Protein AF-X1VDW9-F1 (afdb_monomer_lite)

Structure (mmCIF, N/CA/C/O backbone):
data_AF-X1VDW9-F1
#
_entry.id   AF-X1VDW9-F1
#
loop_
_atom_site.group_PDB
_atom_site.id
_atom_site.type_symbol
_atom_site.label_atom_id
_atom_site.label_alt_id
_atom_site.label_comp_id
_atom_site.label_asym_id
_atom_site.label_entity_id
_atom_site.label_seq_id
_atom_site.pdbx_PDB_ins_code
_atom_site.Cartn_x
_atom_site.Cartn_y
_atom_site.Cartn_z
_atom_site.occupancy
_atom_site.B_iso_or_equiv
_atom_site.auth_seq_id
_atom_site.auth_comp_id
_atom_site.auth_asym_id
_atom_site.auth_atom_id
_atom_site.pdbx_PDB_model_num
ATOM 1 N N . MET A 1 1 ? 10.373 14.056 6.950 1.00 66.94 1 MET A N 1
ATOM 2 C CA . MET A 1 1 ? 10.055 13.193 8.110 1.00 66.94 1 MET A CA 1
ATOM 3 C C . MET A 1 1 ? 9.293 14.014 9.147 1.00 66.94 1 MET A C 1
ATOM 5 O O . MET A 1 1 ? 9.699 15.154 9.377 1.00 66.94 1 MET A O 1
ATOM 9 N N . PRO A 1 2 ? 8.190 13.507 9.725 1.00 79.12 2 PRO A N 1
ATOM 10 C CA . PRO A 1 2 ? 7.467 14.202 10.793 1.00 79.12 2 PRO A CA 1
ATOM 11 C C . PRO A 1 2 ? 8.357 14.411 12.029 1.00 79.12 2 PRO A C 1
ATOM 13 O O . PRO A 1 2 ? 9.298 13.654 12.251 1.00 79.12 2 PRO A O 1
ATOM 16 N N . LYS A 1 3 ? 8.079 15.458 12.819 1.00 87.50 3 LYS A N 1
ATOM 17 C CA . LYS A 1 3 ? 8.848 15.796 14.037 1.00 87.50 3 LYS A CA 1
ATOM 18 C C . LYS A 1 3 ? 8.378 15.044 15.288 1.00 87.50 3 LYS A C 1
ATOM 20 O O . LYS A 1 3 ? 9.089 15.030 16.283 1.00 87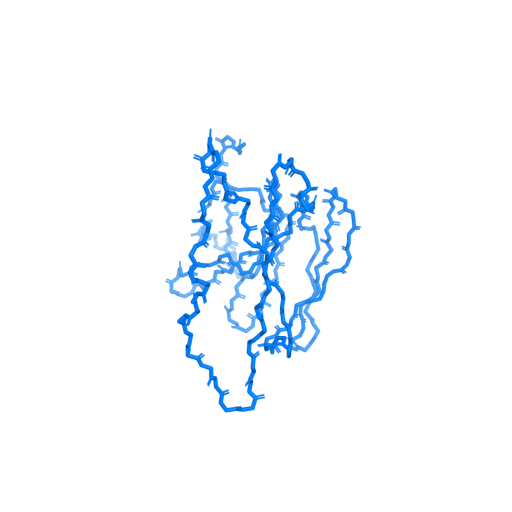.50 3 LYS A O 1
ATOM 25 N N . GLN A 1 4 ? 7.194 14.439 15.230 1.00 92.00 4 GLN A N 1
ATOM 26 C CA . GLN A 1 4 ? 6.588 13.648 16.298 1.00 92.00 4 GLN A CA 1
ATOM 27 C C . GLN A 1 4 ? 5.925 12.409 15.688 1.00 92.00 4 GLN A C 1
ATOM 29 O O . GLN A 1 4 ? 5.571 12.419 14.505 1.00 92.00 4 GLN A O 1
ATOM 34 N N . ALA A 1 5 ? 5.772 11.355 16.487 1.00 92.81 5 ALA A N 1
ATOM 35 C CA . ALA A 1 5 ? 5.027 10.174 16.086 1.00 92.81 5 ALA A CA 1
ATOM 36 C C . ALA A 1 5 ? 3.530 10.485 15.935 1.00 92.81 5 ALA A C 1
ATOM 38 O O . ALA A 1 5 ? 2.952 11.242 16.715 1.00 92.81 5 ALA A O 1
ATOM 39 N N . GLY A 1 6 ? 2.906 9.883 14.926 1.00 92.38 6 GLY A N 1
ATOM 40 C CA . GLY A 1 6 ? 1.463 9.705 14.888 1.00 92.38 6 GLY A CA 1
ATOM 41 C C . GLY A 1 6 ? 1.079 8.551 15.806 1.00 92.38 6 GLY A C 1
ATOM 42 O O . GLY A 1 6 ? 1.826 7.577 15.919 1.00 92.38 6 GLY A O 1
ATOM 43 N N . HIS A 1 7 ? -0.085 8.661 16.440 1.00 93.81 7 HIS A N 1
ATOM 44 C CA . HIS A 1 7 ? -0.609 7.670 17.375 1.00 93.81 7 HIS A CA 1
ATOM 45 C C . HIS A 1 7 ? -1.984 7.182 16.924 1.00 93.81 7 HIS A C 1
ATOM 47 O O . HIS A 1 7 ? -2.749 7.929 16.308 1.00 93.81 7 HIS A O 1
ATOM 53 N N . ILE A 1 8 ? -2.303 5.935 17.254 1.00 91.88 8 ILE A N 1
ATOM 54 C CA . ILE A 1 8 ? -3.631 5.355 17.087 1.00 91.88 8 ILE A CA 1
ATOM 55 C C . ILE A 1 8 ? -4.148 4.997 18.468 1.00 91.88 8 ILE A C 1
ATOM 57 O O . ILE A 1 8 ? -3.531 4.231 19.204 1.00 91.88 8 ILE A O 1
ATOM 61 N N . TYR A 1 9 ? -5.323 5.524 18.786 1.00 93.12 9 TYR A N 1
ATOM 62 C CA . TYR A 1 9 ? -5.976 5.286 20.059 1.00 93.12 9 TYR A CA 1
ATOM 63 C C . TYR A 1 9 ? -7.205 4.404 19.878 1.00 93.12 9 TYR A C 1
ATOM 65 O O . TYR A 1 9 ? -8.016 4.608 18.974 1.00 93.12 9 TYR A O 1
ATOM 73 N N . LYS A 1 10 ? -7.376 3.450 20.789 1.00 91.19 10 LYS A N 1
ATOM 74 C CA . LYS A 1 10 ? -8.622 2.716 20.983 1.00 91.19 10 LYS A CA 1
ATOM 75 C C . LYS A 1 10 ? -9.386 3.372 22.122 1.00 91.19 10 LYS A C 1
ATOM 77 O O . LYS A 1 10 ? -8.871 3.474 23.231 1.00 91.19 10 LYS A O 1
ATOM 82 N N . ILE A 1 11 ? -10.619 3.782 21.848 1.00 95.31 11 ILE A N 1
ATOM 83 C CA . ILE A 1 11 ? -11.532 4.328 22.852 1.00 95.31 11 ILE A CA 1
ATOM 84 C C . ILE A 1 11 ? -12.664 3.321 23.032 1.00 95.31 11 ILE A C 1
ATOM 86 O O . ILE A 1 11 ? -13.314 2.941 22.057 1.00 95.31 11 ILE A O 1
ATOM 90 N N . ASN A 1 12 ? -12.869 2.830 24.253 1.00 95.00 12 ASN A N 1
ATOM 91 C CA . ASN A 1 12 ? -13.968 1.906 24.540 1.00 95.00 12 ASN A CA 1
ATOM 92 C C . ASN A 1 12 ? -15.289 2.663 24.820 1.00 95.00 12 ASN A C 1
ATOM 94 O O . ASN A 1 12 ? -15.265 3.882 25.003 1.00 95.00 12 ASN A O 1
ATOM 98 N N . PRO A 1 13 ? -16.450 1.979 24.885 1.00 97.44 13 PRO A N 1
ATOM 99 C CA . PRO A 1 13 ? -17.742 2.638 25.125 1.00 97.44 13 PRO A CA 1
ATOM 100 C C . PRO A 1 13 ? -17.842 3.405 26.451 1.00 97.44 13 PRO A C 1
ATOM 102 O O . PRO A 1 13 ? -18.693 4.275 26.593 1.00 97.44 13 PRO A O 1
ATOM 105 N N . GLN A 1 14 ? -16.986 3.087 27.423 1.00 97.25 14 GLN A N 1
ATOM 106 C CA . GLN A 1 14 ? -16.906 3.767 28.716 1.00 97.25 14 GLN A CA 1
ATOM 107 C C . GLN A 1 14 ? -15.956 4.979 28.691 1.00 97.25 14 GLN A C 1
ATOM 109 O O . GLN A 1 14 ? -15.812 5.656 29.703 1.00 97.25 14 GLN A O 1
ATOM 114 N N . GLY A 1 15 ? -15.311 5.261 27.555 1.00 96.88 15 GLY A N 1
ATOM 115 C CA . GLY A 1 15 ? -14.400 6.390 27.380 1.00 96.88 15 GLY A CA 1
ATOM 116 C C . GLY A 1 15 ? -12.953 6.124 27.797 1.00 96.88 15 GLY A C 1
ATOM 117 O O . GLY A 1 15 ? -12.145 7.048 27.774 1.00 96.88 15 GLY A O 1
ATOM 118 N N . PHE A 1 16 ? -12.587 4.887 28.149 1.00 97.12 16 PHE A N 1
ATOM 119 C CA . PHE A 1 16 ? -11.182 4.560 28.394 1.00 97.12 16 PHE A CA 1
ATOM 120 C C . PHE A 1 16 ? -10.402 4.608 27.086 1.00 97.12 16 PHE A C 1
ATOM 122 O O . PHE A 1 16 ? -10.785 3.971 26.100 1.00 97.12 16 PHE A O 1
ATOM 129 N N . VAL A 1 17 ? -9.297 5.349 27.116 1.00 96.81 17 VAL A N 1
ATOM 130 C CA . VAL A 1 17 ? -8.385 5.544 25.991 1.00 96.81 17 VAL A CA 1
ATOM 131 C C . VAL A 1 17 ? -7.160 4.660 26.185 1.00 96.81 17 VAL A C 1
ATOM 133 O O . VAL A 1 17 ? -6.537 4.667 27.245 1.00 96.81 17 VAL A O 1
ATOM 136 N N . THR A 1 18 ? -6.798 3.913 25.152 1.00 92.94 18 THR A N 1
ATOM 137 C CA . THR A 1 18 ? -5.571 3.116 25.098 1.00 92.94 18 THR A CA 1
ATOM 138 C C . THR 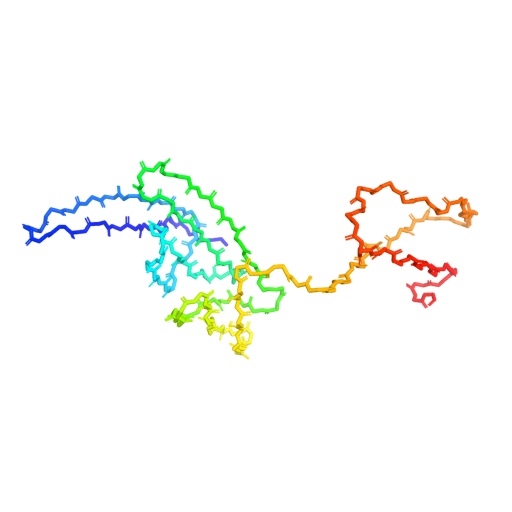A 1 18 ? -4.796 3.516 23.854 1.00 92.94 18 THR A C 1
ATOM 140 O O . THR A 1 18 ? -5.354 3.486 22.758 1.00 92.94 18 THR A O 1
ATOM 143 N N . ASP A 1 19 ? -3.532 3.904 24.013 1.00 92.56 19 ASP A N 1
ATOM 144 C CA . ASP A 1 19 ? -2.606 4.016 22.885 1.00 92.56 19 ASP A CA 1
ATOM 145 C C . ASP A 1 19 ? -2.252 2.601 22.426 1.00 92.56 19 ASP A C 1
ATOM 147 O O . ASP A 1 19 ? -1.738 1.813 23.218 1.00 92.56 19 ASP A O 1
ATOM 151 N N . ILE A 1 20 ? -2.611 2.257 21.190 1.00 90.00 20 ILE A N 1
ATOM 152 C CA . ILE A 1 20 ? -2.403 0.911 20.645 1.00 90.00 20 ILE A CA 1
ATOM 153 C C . ILE A 1 20 ? -1.291 0.869 19.602 1.00 90.00 20 ILE A C 1
ATOM 155 O O . ILE A 1 20 ? -0.899 -0.217 19.188 1.00 90.00 20 ILE A O 1
ATOM 159 N N . PHE A 1 21 ? -0.815 2.026 19.130 1.00 90.69 21 PHE A N 1
ATOM 160 C CA . PHE A 1 21 ? 0.241 2.079 18.130 1.00 90.69 21 PHE A CA 1
ATOM 161 C C . PHE A 1 21 ? 0.804 3.488 17.964 1.00 90.69 21 PHE A C 1
ATOM 163 O O . PHE A 1 21 ? 0.050 4.457 17.872 1.00 90.69 21 PHE A O 1
ATOM 170 N N . SER A 1 22 ? 2.120 3.584 17.768 1.00 91.69 22 SER A N 1
ATOM 171 C CA . SER A 1 22 ? 2.773 4.825 17.358 1.00 91.69 22 SER A CA 1
ATOM 172 C C . SER A 1 22 ? 3.844 4.586 16.294 1.00 91.69 22 SER A C 1
ATOM 174 O O . SER A 1 22 ? 4.531 3.565 16.291 1.00 91.69 22 SER A O 1
ATOM 176 N N . ARG A 1 23 ? 3.989 5.531 15.359 1.00 90.12 23 ARG A N 1
ATOM 177 C CA . ARG A 1 23 ? 5.044 5.512 14.330 1.00 90.12 23 ARG A CA 1
ATOM 178 C C . ARG A 1 23 ? 5.401 6.930 13.914 1.00 90.12 23 ARG A C 1
ATOM 180 O O . ARG A 1 23 ? 4.547 7.811 13.897 1.00 90.12 23 ARG A O 1
ATOM 187 N N . MET A 1 24 ? 6.650 7.145 13.504 1.00 92.44 24 MET A N 1
ATOM 188 C CA . MET A 1 24 ? 7.107 8.393 12.877 1.00 92.44 24 MET A CA 1
ATOM 189 C C . MET A 1 24 ? 6.532 8.550 11.457 1.00 92.44 24 MET A C 1
ATOM 191 O O . MET A 1 24 ? 7.257 8.522 10.467 1.00 92.44 24 MET A O 1
ATOM 195 N N . ALA A 1 25 ? 5.213 8.692 11.358 1.00 91.06 25 ALA A N 1
ATOM 196 C CA . ALA A 1 25 ? 4.453 8.814 10.122 1.00 91.06 25 ALA A CA 1
ATOM 197 C C . ALA A 1 25 ? 3.218 9.701 10.342 1.00 91.06 25 ALA A C 1
ATOM 199 O O . ALA A 1 25 ? 2.754 9.878 11.467 1.00 91.06 25 ALA A O 1
ATOM 200 N N . VAL A 1 26 ? 2.684 10.263 9.255 1.00 93.94 26 VAL A N 1
ATOM 201 C CA . VAL A 1 26 ? 1.420 11.012 9.279 1.00 93.94 26 VAL A CA 1
ATOM 202 C C . VAL A 1 26 ? 0.305 10.075 8.834 1.00 93.94 26 VAL A C 1
ATOM 204 O O . VAL A 1 26 ? 0.350 9.580 7.710 1.00 93.94 26 VAL A O 1
ATOM 207 N N . PHE A 1 27 ? -0.685 9.837 9.692 1.00 94.75 27 PHE A N 1
ATOM 208 C CA . PHE A 1 27 ? -1.854 9.009 9.381 1.00 94.75 27 PHE A CA 1
ATOM 209 C C . PHE A 1 27 ? -2.983 9.883 8.831 1.00 94.75 27 PHE A C 1
ATOM 211 O O . PHE A 1 27 ? -3.327 10.894 9.438 1.00 94.75 27 PHE A O 1
ATOM 218 N N . PHE A 1 28 ? -3.550 9.508 7.686 1.00 96.12 28 PHE A N 1
ATOM 219 C CA . PHE A 1 28 ? -4.616 10.267 7.022 1.00 96.12 28 PHE A CA 1
ATOM 220 C C . PHE A 1 28 ? -5.979 9.584 7.114 1.00 96.12 28 PHE A C 1
ATOM 222 O O . PHE A 1 28 ? -7.005 10.255 7.178 1.00 96.12 28 PHE A O 1
ATOM 229 N N . THR A 1 29 ? -6.010 8.254 7.097 1.00 96.94 29 THR A N 1
ATOM 230 C CA . THR A 1 29 ? -7.259 7.492 7.048 1.00 96.94 29 THR A CA 1
ATOM 231 C C . THR A 1 29 ? -7.056 6.096 7.612 1.00 96.94 29 THR A C 1
ATOM 233 O O . THR A 1 29 ? -5.946 5.571 7.576 1.00 96.94 29 THR A O 1
ATOM 236 N N . ALA A 1 30 ? -8.123 5.499 8.130 1.00 95.75 30 ALA A N 1
ATOM 237 C CA . ALA A 1 30 ? -8.096 4.220 8.814 1.00 95.75 30 ALA A CA 1
ATOM 238 C C . ALA A 1 30 ? -9.371 3.428 8.519 1.00 95.75 30 ALA A C 1
ATOM 240 O O . ALA A 1 30 ? -10.465 3.990 8.541 1.00 95.75 30 ALA A O 1
ATOM 241 N N . VAL A 1 31 ? -9.249 2.118 8.314 1.00 95.56 31 VAL A N 1
ATOM 242 C CA . VAL A 1 31 ? -10.392 1.201 8.242 1.00 95.56 31 VAL A CA 1
ATOM 243 C C . VAL A 1 31 ? -10.038 -0.130 8.890 1.00 95.56 31 VAL A C 1
ATOM 245 O O . VAL A 1 31 ? -8.922 -0.627 8.751 1.00 95.56 31 VAL A O 1
ATOM 248 N N . ARG A 1 32 ? -10.989 -0.728 9.609 1.00 92.56 32 ARG A N 1
ATOM 249 C CA . ARG A 1 32 ? -10.831 -2.079 10.149 1.00 92.56 32 ARG A CA 1
ATOM 250 C C . ARG A 1 32 ? -11.404 -3.098 9.172 1.00 92.56 32 ARG A C 1
ATOM 252 O O . ARG A 1 32 ? -12.542 -2.951 8.736 1.00 92.56 32 ARG A O 1
ATOM 259 N N . HIS A 1 33 ? -10.640 -4.139 8.862 1.00 90.81 33 HIS A N 1
ATOM 260 C CA . HIS A 1 33 ? -11.065 -5.228 7.989 1.00 90.81 33 HIS A CA 1
ATOM 261 C C . HIS A 1 33 ? -10.389 -6.539 8.394 1.00 90.81 33 HIS A C 1
ATOM 263 O O . HIS A 1 33 ? -9.187 -6.565 8.638 1.00 90.81 33 HIS A O 1
ATOM 269 N N . SER A 1 34 ? -11.171 -7.619 8.485 1.00 87.38 34 SER A N 1
ATOM 270 C CA . SER A 1 34 ? -10.674 -8.976 8.772 1.00 87.38 34 SER A CA 1
ATOM 271 C C . SER A 1 34 ? -9.728 -9.048 9.980 1.00 87.38 34 SER A C 1
ATOM 273 O O . SER A 1 34 ? -8.647 -9.621 9.915 1.00 87.38 34 SER A O 1
ATOM 275 N N . GLY A 1 35 ? -10.115 -8.399 11.083 1.00 88.19 35 GLY A N 1
ATOM 276 C CA . GLY A 1 35 ? -9.330 -8.347 12.324 1.00 88.19 35 GLY A CA 1
ATOM 277 C C . GLY A 1 35 ? -8.217 -7.295 12.333 1.00 88.19 35 GLY A C 1
ATOM 278 O O . GLY A 1 35 ? -7.920 -6.769 13.404 1.00 88.19 35 GLY A O 1
ATOM 279 N N . GLN A 1 36 ? -7.711 -6.896 11.165 1.00 91.94 36 GLN A N 1
ATOM 280 C CA . GLN A 1 36 ? -6.614 -5.944 11.009 1.00 91.94 36 GLN A CA 1
ATOM 281 C C . GLN A 1 36 ? -7.102 -4.501 10.865 1.00 91.94 36 GLN A C 1
ATOM 283 O O . GLN A 1 36 ? -8.201 -4.223 10.377 1.00 91.94 36 GLN A O 1
ATOM 288 N N . LEU A 1 37 ? -6.258 -3.566 11.279 1.00 94.62 37 LEU A N 1
ATOM 289 C CA . LEU A 1 37 ? -6.428 -2.142 11.047 1.00 94.62 37 LEU A CA 1
ATOM 290 C C . LEU A 1 37 ? -5.546 -1.723 9.871 1.00 94.62 37 LEU A C 1
ATOM 292 O O . LEU A 1 37 ? -4.327 -1.849 9.937 1.00 94.62 37 LEU A O 1
ATOM 296 N N . LEU A 1 38 ? -6.165 -1.235 8.801 1.00 95.69 38 LEU A N 1
ATOM 297 C CA . LEU A 1 38 ? -5.485 -0.705 7.629 1.00 95.69 38 LEU A CA 1
ATOM 298 C C . LEU A 1 38 ? -5.450 0.810 7.719 1.00 95.69 38 LEU A C 1
ATOM 300 O O . LEU A 1 38 ? -6.482 1.434 7.972 1.00 95.69 38 LEU A O 1
ATOM 304 N N . ILE A 1 39 ? -4.290 1.400 7.472 1.00 96.75 39 ILE A N 1
ATOM 305 C CA . ILE A 1 39 ? -4.096 2.837 7.603 1.00 96.75 39 ILE A CA 1
ATOM 306 C C . ILE A 1 39 ? -3.350 3.377 6.386 1.00 96.75 39 ILE A C 1
ATOM 308 O O . ILE A 1 39 ? -2.309 2.854 5.988 1.00 96.75 39 ILE A O 1
ATOM 312 N N . GLY A 1 40 ? -3.885 4.454 5.819 1.00 97.25 40 GLY A N 1
ATOM 313 C CA . GLY A 1 40 ? -3.232 5.235 4.778 1.00 97.25 40 GLY A CA 1
ATOM 314 C C . GLY A 1 40 ? -2.383 6.348 5.383 1.00 97.25 40 GLY A C 1
ATOM 315 O O . GLY A 1 40 ? -2.836 7.076 6.275 1.00 97.25 40 GLY A O 1
ATOM 316 N N . THR A 1 41 ? -1.151 6.487 4.899 1.00 96.56 41 THR A N 1
ATOM 317 C CA . THR A 1 41 ? -0.210 7.522 5.351 1.00 96.56 41 THR A CA 1
ATOM 318 C C . THR A 1 41 ? -0.038 8.655 4.348 1.00 96.56 41 THR A C 1
ATOM 320 O O . THR A 1 41 ? -0.386 8.549 3.170 1.00 96.56 41 THR A O 1
ATOM 323 N N . GLY A 1 42 ? 0.553 9.748 4.829 1.00 94.19 42 GLY A N 1
ATOM 324 C CA . GLY A 1 42 ? 1.168 10.777 4.001 1.00 94.19 42 GLY A CA 1
ATOM 325 C C . GLY A 1 42 ? 2.694 10.739 4.043 1.00 94.19 42 GLY A C 1
ATOM 326 O O . GLY A 1 42 ? 3.292 10.152 4.942 1.00 94.19 42 GLY A O 1
ATOM 327 N N . ASN A 1 43 ? 3.300 11.458 3.097 1.00 84.44 43 ASN A N 1
ATOM 328 C CA . ASN A 1 43 ? 4.741 11.590 2.853 1.00 84.44 43 ASN A CA 1
ATOM 329 C C . ASN A 1 43 ? 5.440 10.366 2.250 1.00 84.44 43 ASN A C 1
ATOM 331 O O . ASN A 1 43 ? 6.650 10.454 2.133 1.00 84.44 43 ASN A O 1
ATOM 335 N N . ASN A 1 44 ? 4.706 9.309 1.872 1.00 88.88 44 ASN A N 1
ATOM 336 C CA . ASN A 1 44 ? 5.153 8.160 1.054 1.00 88.88 44 ASN A CA 1
ATOM 337 C C . ASN A 1 44 ? 3.968 7.336 0.479 1.00 88.88 44 ASN A C 1
ATOM 339 O O . ASN A 1 44 ? 4.183 6.271 -0.080 1.00 88.88 44 ASN A O 1
ATOM 343 N N . ALA A 1 45 ? 2.707 7.765 0.662 1.00 96.31 45 ALA A N 1
ATOM 344 C CA . ALA A 1 45 ? 1.517 6.982 0.283 1.00 96.31 45 ALA A CA 1
ATOM 345 C C . ALA A 1 45 ? 1.591 5.482 0.660 1.00 96.31 45 ALA A C 1
ATOM 347 O O . ALA A 1 45 ? 1.230 4.615 -0.136 1.00 96.31 45 ALA A O 1
ATOM 348 N N . GLU A 1 46 ? 2.049 5.169 1.876 1.00 96.56 46 GLU A N 1
ATOM 349 C CA . GLU A 1 46 ? 2.096 3.791 2.378 1.00 96.56 46 GLU A CA 1
ATOM 350 C C . GLU A 1 46 ? 0.725 3.386 2.930 1.00 96.56 46 GLU A C 1
ATOM 352 O O . GLU A 1 46 ? 0.139 4.113 3.744 1.00 96.56 46 GLU A O 1
ATOM 357 N N . LEU A 1 47 ? 0.254 2.202 2.536 1.00 96.62 47 LEU A N 1
ATOM 358 C CA . LEU A 1 47 ? -0.794 1.459 3.224 1.00 96.62 47 LEU A CA 1
ATOM 359 C C . LEU A 1 47 ? -0.126 0.495 4.202 1.00 96.62 47 LEU A C 1
ATOM 361 O O . LEU A 1 47 ? 0.611 -0.409 3.794 1.00 96.62 47 LEU A O 1
ATOM 365 N N . PHE A 1 48 ? -0.421 0.649 5.486 1.00 93.44 48 PHE A N 1
ATOM 366 C CA . PHE A 1 48 ? 0.070 -0.258 6.513 1.00 93.44 48 PHE A CA 1
ATOM 367 C C . PHE A 1 48 ? -1.057 -1.007 7.203 1.00 93.44 48 PHE A C 1
ATOM 369 O O . PHE A 1 48 ? -2.195 -0.547 7.267 1.00 93.44 48 PHE A O 1
ATOM 376 N N . 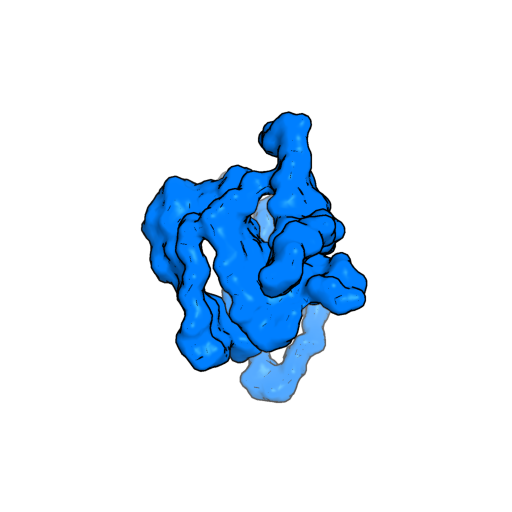THR A 1 49 ? -0.701 -2.168 7.731 1.00 94.56 49 THR A N 1
ATOM 377 C CA . THR A 1 49 ? -1.565 -3.032 8.528 1.00 94.56 49 THR A CA 1
ATOM 378 C C . THR A 1 49 ? -1.068 -3.075 9.965 1.00 94.56 49 THR A C 1
ATOM 380 O O . THR A 1 49 ? 0.140 -3.029 10.207 1.00 94.56 49 THR A O 1
ATOM 383 N N . ILE A 1 50 ? -2.002 -3.152 10.909 1.00 93.81 50 ILE A N 1
ATOM 384 C CA . ILE A 1 50 ? -1.748 -3.472 12.312 1.00 93.81 50 ILE A CA 1
ATOM 385 C C . ILE A 1 50 ? -2.689 -4.601 12.712 1.00 93.81 50 ILE A C 1
ATOM 387 O O . ILE A 1 50 ? -3.906 -4.482 12.555 1.00 93.81 50 ILE A O 1
ATOM 391 N N . ASP A 1 51 ? -2.132 -5.659 13.283 1.00 92.25 51 ASP A N 1
ATOM 392 C CA . ASP A 1 51 ? -2.879 -6.590 14.114 1.00 92.25 51 ASP A CA 1
ATOM 393 C C . ASP A 1 51 ? -2.988 -5.992 15.529 1.00 92.25 51 ASP A C 1
ATOM 395 O O . ASP A 1 51 ? -1.976 -5.897 16.225 1.00 92.25 51 ASP A O 1
ATOM 399 N N . PRO A 1 52 ? -4.175 -5.538 15.970 1.00 82.88 52 PRO A N 1
ATOM 400 C CA . PRO A 1 52 ? -4.328 -4.914 17.280 1.00 82.88 52 PRO A CA 1
ATOM 401 C C . PRO A 1 52 ? -4.235 -5.909 18.448 1.00 82.88 52 PRO A C 1
ATOM 403 O O . PRO A 1 52 ? -4.229 -5.468 19.593 1.00 82.88 52 PRO A O 1
ATOM 406 N N . GLU A 1 53 ? -4.229 -7.221 18.191 1.00 85.50 53 GLU A N 1
ATOM 407 C CA . GLU A 1 53 ? -4.092 -8.260 19.217 1.00 85.50 53 GLU A CA 1
ATOM 408 C C . GLU A 1 53 ? -2.635 -8.679 19.402 1.00 85.50 53 GLU A C 1
ATOM 410 O O . GLU A 1 53 ? -2.204 -8.916 20.528 1.00 85.50 53 GLU A O 1
ATOM 415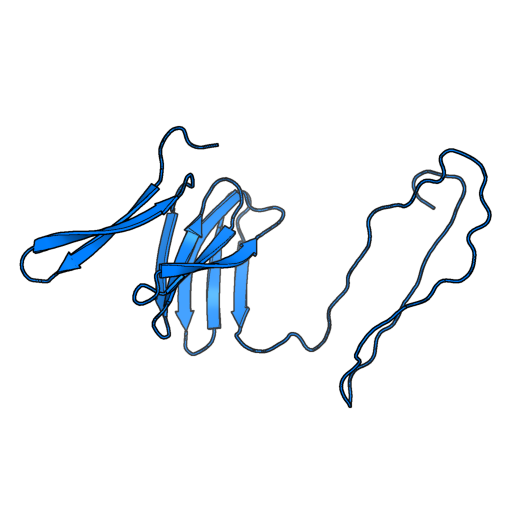 N N . THR A 1 54 ? -1.869 -8.758 18.310 1.00 88.06 54 THR A N 1
ATOM 416 C CA . THR A 1 54 ? -0.464 -9.198 18.355 1.00 88.06 54 THR A CA 1
ATOM 417 C C . THR A 1 54 ? 0.548 -8.075 18.140 1.00 88.06 54 THR A C 1
ATOM 419 O O . THR A 1 54 ? 1.741 -8.359 18.060 1.00 88.06 54 THR A O 1
ATOM 422 N N . GLU A 1 55 ? 0.088 -6.843 17.922 1.00 84.00 55 GLU A N 1
ATOM 423 C CA . GLU A 1 55 ? 0.895 -5.657 17.583 1.00 84.00 55 GLU A CA 1
ATOM 424 C C . GLU A 1 55 ? 1.777 -5.826 16.329 1.00 84.00 55 GLU A C 1
ATOM 426 O O . GLU A 1 55 ? 2.720 -5.069 16.087 1.00 84.00 55 GLU A O 1
ATOM 431 N N . LYS A 1 56 ? 1.476 -6.819 15.482 1.00 88.81 56 LYS A N 1
ATOM 432 C CA . LYS A 1 56 ? 2.238 -7.061 14.252 1.00 88.81 56 LYS A CA 1
ATOM 433 C C . LYS A 1 56 ? 1.876 -6.011 13.221 1.00 88.81 56 LYS A C 1
ATOM 435 O O . LYS A 1 56 ? 0.702 -5.697 13.042 1.00 88.81 56 LYS A O 1
ATOM 440 N N . THR A 1 57 ? 2.881 -5.515 12.507 1.00 92.31 57 THR A N 1
ATOM 441 C CA . THR A 1 57 ? 2.683 -4.511 11.462 1.00 92.31 57 THR A CA 1
ATOM 442 C C . THR A 1 57 ? 3.398 -4.873 10.173 1.00 92.31 57 THR A C 1
ATOM 444 O O . THR A 1 57 ? 4.439 -5.529 10.190 1.00 92.31 57 THR A O 1
ATOM 447 N N . ALA A 1 58 ? 2.829 -4.441 9.050 1.00 92.12 58 ALA A N 1
ATOM 448 C CA . ALA A 1 58 ? 3.439 -4.579 7.734 1.00 92.12 58 ALA A CA 1
ATOM 449 C C . ALA A 1 58 ? 3.005 -3.440 6.808 1.00 92.12 58 ALA A C 1
ATOM 451 O O . ALA A 1 58 ? 1.845 -3.019 6.835 1.00 92.12 58 ALA A O 1
ATOM 452 N N . VAL A 1 59 ? 3.921 -2.973 5.958 1.00 93.56 59 VAL A N 1
ATOM 453 C CA . VAL A 1 59 ? 3.583 -2.144 4.793 1.00 93.56 59 VAL A CA 1
ATOM 454 C C . VAL A 1 59 ? 3.163 -3.093 3.678 1.00 93.56 59 VAL A C 1
ATOM 456 O O . VAL A 1 59 ? 3.934 -3.963 3.284 1.00 93.56 59 VAL A O 1
ATOM 459 N N . VAL A 1 60 ? 1.926 -2.958 3.209 1.00 92.62 60 VAL A N 1
ATOM 460 C CA . VAL A 1 60 ? 1.345 -3.863 2.201 1.00 92.62 60 VAL A CA 1
ATOM 461 C C . VAL A 1 60 ? 1.257 -3.223 0.821 1.00 92.62 60 VAL A C 1
ATOM 463 O O . VAL A 1 60 ? 1.075 -3.922 -0.172 1.00 92.62 60 VAL A O 1
ATOM 466 N N . TYR A 1 61 ? 1.384 -1.898 0.747 1.00 94.31 61 TYR A N 1
ATOM 467 C CA . TYR A 1 61 ? 1.407 -1.157 -0.504 1.00 94.31 61 TYR A CA 1
ATOM 468 C C . TYR A 1 61 ? 2.072 0.211 -0.316 1.00 94.31 61 TYR A C 1
ATOM 470 O O . TYR A 1 61 ? 1.937 0.823 0.741 1.00 94.31 61 TYR A O 1
ATOM 478 N N . GLU A 1 62 ? 2.737 0.693 -1.362 1.00 96.00 62 GLU A N 1
ATOM 479 C CA . GLU A 1 62 ? 3.315 2.033 -1.469 1.00 96.00 62 GLU A CA 1
ATOM 480 C C . GLU A 1 62 ? 3.129 2.515 -2.916 1.00 96.00 62 GLU A C 1
ATOM 482 O O . GLU A 1 62 ? 3.487 1.800 -3.861 1.00 96.00 62 GLU A O 1
ATOM 487 N N . ASP A 1 63 ? 2.541 3.697 -3.120 1.00 95.38 63 ASP A N 1
ATOM 488 C CA . ASP A 1 63 ? 2.457 4.289 -4.461 1.00 95.38 63 ASP A CA 1
ATOM 489 C C . ASP A 1 63 ? 3.718 5.115 -4.743 1.00 95.38 63 ASP A C 1
ATOM 491 O O . ASP A 1 63 ? 4.008 6.080 -4.048 1.00 95.38 63 ASP A O 1
ATOM 495 N N . LYS A 1 64 ? 4.439 4.780 -5.817 1.00 94.06 64 LYS A N 1
ATOM 496 C CA . LYS A 1 64 ? 5.696 5.456 -6.186 1.00 94.06 64 LYS A CA 1
ATOM 497 C C . LYS A 1 64 ? 5.536 6.907 -6.660 1.00 94.06 64 LYS A C 1
ATOM 499 O O . LYS A 1 64 ? 6.535 7.581 -6.887 1.00 94.06 64 LYS A O 1
ATOM 504 N N . GLN A 1 65 ? 4.315 7.368 -6.920 1.00 94.44 65 GLN A N 1
ATOM 505 C CA . GLN A 1 65 ? 4.051 8.705 -7.458 1.00 94.44 65 GLN A CA 1
ATOM 506 C C . GLN A 1 65 ? 3.203 9.552 -6.513 1.00 94.44 65 GLN A C 1
ATOM 508 O O . GLN A 1 65 ? 3.383 10.765 -6.463 1.00 94.44 65 GLN A O 1
ATOM 513 N N . ALA A 1 66 ? 2.242 8.942 -5.819 1.00 97.12 66 ALA A N 1
ATOM 514 C CA . ALA A 1 66 ? 1.392 9.637 -4.874 1.00 97.12 66 ALA A CA 1
ATOM 515 C C . ALA A 1 66 ? 2.115 9.885 -3.557 1.00 97.12 66 ALA A C 1
ATOM 517 O O . ALA A 1 66 ? 2.889 9.070 -3.077 1.00 97.12 66 ALA A O 1
ATOM 518 N N . SER A 1 67 ? 1.820 11.023 -2.938 1.00 96.62 67 SER A N 1
ATOM 519 C CA . SER A 1 67 ? 2.402 11.370 -1.641 1.00 96.62 67 SER A CA 1
ATOM 520 C C . SER A 1 67 ? 1.539 10.895 -0.472 1.00 96.62 67 SER A C 1
ATOM 522 O O . SER A 1 67 ? 2.017 10.815 0.661 1.00 96.62 67 SER A O 1
ATOM 524 N N . GLN A 1 68 ? 0.245 10.658 -0.708 1.00 97.81 68 GLN A N 1
ATOM 525 C CA . GLN A 1 68 ? -0.745 10.424 0.342 1.00 97.81 68 GLN A CA 1
ATOM 526 C C . GLN A 1 68 ? -1.785 9.384 -0.074 1.00 97.81 68 GLN A C 1
ATOM 528 O O . GLN A 1 68 ? -2.254 9.404 -1.211 1.00 97.81 68 GLN A O 1
ATOM 533 N N . ILE A 1 69 ? -2.216 8.560 0.881 1.00 98.25 69 ILE A N 1
ATOM 534 C CA . ILE A 1 69 ? -3.473 7.805 0.825 1.00 98.25 69 ILE A CA 1
ATOM 535 C C . ILE A 1 69 ? -4.459 8.492 1.769 1.00 98.25 69 ILE A C 1
ATOM 537 O O . ILE A 1 69 ? -4.246 8.514 2.979 1.00 98.25 69 ILE A O 1
ATOM 541 N N . THR A 1 70 ? -5.527 9.069 1.225 1.00 97.88 70 THR A N 1
ATOM 542 C CA . THR A 1 70 ? -6.453 9.945 1.964 1.00 97.88 70 THR A CA 1
ATOM 543 C C . THR A 1 70 ? -7.827 9.327 2.198 1.00 97.88 70 THR A C 1
ATOM 545 O O . THR A 1 70 ? -8.566 9.804 3.057 1.00 97.88 70 THR A O 1
ATOM 548 N N . ALA A 1 71 ? -8.172 8.256 1.482 1.00 97.94 71 ALA A N 1
ATOM 549 C CA . ALA A 1 71 ? -9.433 7.546 1.660 1.00 97.94 71 ALA A CA 1
ATOM 550 C C . ALA A 1 71 ? -9.246 6.035 1.516 1.00 97.94 71 ALA A C 1
ATOM 552 O O . ALA A 1 71 ? -8.518 5.587 0.631 1.00 97.94 71 ALA A O 1
ATOM 553 N N . LEU A 1 72 ? -9.949 5.267 2.351 1.00 97.88 72 LEU A N 1
ATOM 554 C CA . LEU A 1 72 ? -10.046 3.811 2.272 1.00 97.88 72 LEU A CA 1
ATOM 555 C C . LEU A 1 72 ? -11.518 3.397 2.294 1.00 97.88 72 LEU A C 1
ATOM 557 O O . LEU A 1 72 ? -12.294 3.903 3.103 1.00 97.88 72 LEU A O 1
ATOM 561 N N . ALA A 1 73 ? -11.893 2.456 1.433 1.00 96.88 73 ALA A N 1
ATOM 562 C CA . ALA A 1 73 ? -13.217 1.845 1.435 1.00 96.88 73 ALA A CA 1
ATOM 563 C C . ALA A 1 73 ? -13.107 0.347 1.159 1.00 96.88 73 ALA A C 1
ATOM 565 O O . ALA A 1 73 ? -12.475 -0.074 0.193 1.00 96.88 73 ALA A O 1
ATOM 566 N N . VAL A 1 74 ? -13.740 -0.459 2.003 1.00 95.25 74 VAL A N 1
ATOM 567 C CA . VAL A 1 74 ? -13.756 -1.917 1.868 1.00 95.25 74 VAL A CA 1
ATOM 568 C C . VAL A 1 74 ? -15.099 -2.343 1.295 1.00 95.25 74 VAL A C 1
ATOM 570 O O . VAL A 1 74 ? -16.145 -1.978 1.829 1.00 95.25 74 VAL A O 1
ATOM 573 N N . VAL A 1 75 ? -15.071 -3.126 0.218 1.00 93.31 75 VAL A N 1
ATOM 574 C CA . VAL A 1 75 ? -16.263 -3.690 -0.428 1.00 93.31 75 VAL A CA 1
ATOM 575 C C . VAL A 1 75 ? -16.014 -5.176 -0.687 1.00 93.31 75 VAL A C 1
ATOM 577 O O . VAL A 1 75 ? -15.280 -5.544 -1.605 1.00 93.31 75 VAL A O 1
ATOM 580 N N . GLY A 1 76 ? -16.613 -6.038 0.140 1.00 90.00 76 GLY A N 1
ATOM 581 C CA . GLY A 1 76 ? -16.301 -7.471 0.145 1.00 90.00 76 GLY A CA 1
ATOM 582 C C . GLY A 1 76 ? -14.820 -7.711 0.462 1.00 90.00 76 GLY A C 1
ATOM 583 O O . GLY A 1 76 ? -14.317 -7.198 1.456 1.00 90.00 76 GLY A O 1
ATOM 584 N N . GLU A 1 77 ? -14.128 -8.435 -0.421 1.00 87.25 77 GLU A N 1
ATOM 585 C CA . GLU A 1 77 ? -12.687 -8.755 -0.336 1.00 87.25 77 GLU A CA 1
ATOM 586 C C . GLU A 1 77 ? -11.777 -7.702 -1.003 1.00 87.25 77 GLU A C 1
ATOM 588 O O . GLU A 1 77 ? -10.574 -7.913 -1.174 1.00 87.25 77 GLU A O 1
ATOM 593 N N . ARG A 1 78 ? -12.348 -6.584 -1.472 1.00 91.19 78 ARG A N 1
ATOM 594 C CA . ARG A 1 78 ? -11.606 -5.530 -2.172 1.00 91.19 78 ARG A CA 1
ATOM 595 C C . ARG A 1 78 ? -11.460 -4.292 -1.306 1.00 91.19 78 ARG A C 1
ATOM 597 O O . ARG A 1 78 ? -12.428 -3.809 -0.720 1.00 91.19 78 ARG A O 1
ATOM 604 N N . LEU A 1 79 ? -10.256 -3.736 -1.316 1.00 94.81 79 LEU A N 1
ATOM 605 C CA . LEU A 1 79 ? -9.942 -2.438 -0.744 1.00 94.81 79 LEU A CA 1
ATOM 606 C C . LEU A 1 79 ? -9.783 -1.416 -1.868 1.00 94.81 79 LEU A C 1
ATOM 608 O O . LEU A 1 79 ? -8.968 -1.591 -2.770 1.00 94.81 79 LEU A O 1
ATOM 612 N N . TYR A 1 80 ? -10.529 -0.327 -1.787 1.00 96.69 80 TYR A N 1
ATOM 613 C CA . TYR A 1 80 ? -10.354 0.848 -2.626 1.00 96.69 80 TYR A CA 1
ATOM 614 C C . TYR A 1 80 ? -9.596 1.916 -1.849 1.00 96.69 80 TYR A C 1
ATOM 616 O O . TYR A 1 80 ? -9.913 2.188 -0.690 1.00 96.69 80 TYR A O 1
ATOM 624 N N . MET A 1 81 ? -8.614 2.529 -2.501 1.00 97.75 81 MET A N 1
ATOM 625 C CA . MET A 1 81 ? -7.794 3.597 -1.945 1.00 97.75 81 MET A CA 1
ATOM 626 C C . MET A 1 81 ? -7.874 4.830 -2.835 1.00 97.75 81 MET A C 1
ATOM 628 O O . MET A 1 81 ? -7.644 4.748 -4.043 1.00 97.75 81 MET A O 1
ATOM 632 N N . GLY A 1 82 ? -8.181 5.972 -2.230 1.00 98.25 82 GLY A N 1
ATOM 633 C CA . GLY A 1 82 ? -8.017 7.279 -2.853 1.00 98.25 82 GLY A CA 1
ATOM 634 C C . GLY A 1 82 ? -6.662 7.863 -2.474 1.00 98.25 82 GLY A C 1
ATOM 635 O O . GLY A 1 82 ? -6.331 7.914 -1.286 1.00 98.25 82 GLY A O 1
ATOM 636 N N . THR A 1 83 ? -5.885 8.303 -3.462 1.00 98.44 83 THR A N 1
ATOM 637 C CA . THR A 1 83 ? -4.609 8.994 -3.225 1.00 98.44 83 THR A CA 1
ATOM 638 C C . THR A 1 83 ? -4.719 10.498 -3.441 1.00 98.44 83 THR A C 1
ATOM 640 O O . THR A 1 83 ? -5.665 10.986 -4.061 1.00 98.44 83 THR A O 1
ATOM 643 N N . ALA A 1 84 ? -3.721 11.239 -2.963 1.00 97.69 84 ALA A N 1
ATOM 644 C CA . ALA A 1 84 ? -3.529 12.646 -3.285 1.00 97.69 84 ALA A CA 1
ATOM 645 C C . ALA A 1 84 ? -2.059 12.948 -3.611 1.00 97.69 84 ALA A C 1
ATOM 647 O O . ALA A 1 84 ? -1.138 12.290 -3.118 1.00 97.69 84 ALA A O 1
ATOM 648 N N . ASN A 1 85 ? -1.863 13.976 -4.443 1.00 95.38 85 ASN A N 1
ATOM 649 C CA . ASN A 1 85 ? -0.568 14.434 -4.952 1.00 95.38 85 ASN A CA 1
ATOM 650 C C . ASN A 1 85 ? 0.266 13.319 -5.623 1.00 95.38 85 ASN A C 1
ATOM 652 O O . ASN A 1 85 ? 1.324 12.982 -5.088 1.00 95.38 85 ASN A O 1
ATOM 656 N N . PRO A 1 86 ? -0.186 12.767 -6.778 1.00 96.31 86 PRO A N 1
ATOM 657 C CA . PRO A 1 86 ? -1.436 13.074 -7.491 1.00 96.31 86 PRO A CA 1
ATOM 658 C C . PRO A 1 86 ? -2.636 12.212 -7.051 1.00 96.31 86 PRO A C 1
ATOM 660 O O . PRO A 1 86 ? -2.501 11.245 -6.298 1.00 96.31 86 PRO A O 1
ATOM 663 N N . ALA A 1 87 ? -3.829 12.579 -7.532 1.00 97.06 87 ALA A N 1
ATOM 664 C CA . ALA A 1 87 ? -5.060 11.838 -7.275 1.00 97.06 87 ALA A CA 1
ATOM 665 C C . ALA A 1 87 ? -5.176 10.591 -8.164 1.00 97.06 87 ALA A C 1
ATOM 667 O O . ALA A 1 87 ? -5.077 10.676 -9.388 1.00 97.06 87 ALA A O 1
ATOM 668 N N . LYS A 1 88 ? -5.417 9.440 -7.535 1.00 97.25 88 LYS A N 1
ATOM 669 C CA . LYS A 1 88 ? -5.684 8.146 -8.171 1.00 97.25 88 LYS A CA 1
ATOM 670 C C . LYS A 1 88 ? -6.755 7.407 -7.373 1.00 97.25 88 LYS A C 1
ATOM 672 O O . LYS A 1 88 ? -6.875 7.598 -6.162 1.00 97.25 88 LYS A O 1
ATOM 677 N N . LEU A 1 89 ? -7.489 6.528 -8.050 1.00 97.12 89 LEU A N 1
ATOM 678 C CA . LEU A 1 89 ? -8.296 5.491 -7.413 1.00 97.12 89 LEU A CA 1
ATOM 679 C C . LEU A 1 89 ? -7.619 4.147 -7.672 1.00 97.12 89 LEU A C 1
ATOM 681 O O . LEU A 1 89 ? -7.447 3.749 -8.823 1.00 97.12 89 LEU A O 1
ATOM 685 N N . ILE A 1 90 ? -7.225 3.466 -6.603 1.00 95.31 90 ILE A N 1
ATOM 686 C CA . ILE A 1 90 ? -6.495 2.198 -6.656 1.00 95.31 90 ILE A CA 1
ATOM 687 C C . ILE A 1 90 ? -7.370 1.123 -6.021 1.00 95.31 90 ILE A C 1
ATOM 689 O O . ILE A 1 90 ? -7.972 1.355 -4.975 1.00 95.31 90 ILE A O 1
ATOM 693 N N . SER A 1 91 ? -7.438 -0.058 -6.634 1.00 93.56 91 SER A N 1
ATOM 694 C CA . SER A 1 91 ? -8.088 -1.230 -6.043 1.00 93.56 91 SER A CA 1
ATOM 695 C C . SER A 1 91 ? -7.053 -2.294 -5.699 1.00 93.56 91 SER A C 1
ATOM 697 O O . SER A 1 91 ? -6.313 -2.730 -6.580 1.00 93.56 91 SER A O 1
ATOM 699 N N . LEU A 1 92 ? -7.052 -2.749 -4.451 1.00 89.94 92 LEU A N 1
ATOM 700 C CA . LEU A 1 92 ? -6.290 -3.895 -3.974 1.00 89.94 92 LEU A CA 1
ATOM 701 C C . LEU A 1 92 ? -7.237 -5.066 -3.696 1.00 89.94 92 LEU A C 1
ATOM 703 O O . LEU A 1 92 ? -8.330 -4.889 -3.155 1.00 89.94 92 LEU A O 1
ATOM 707 N N . SER A 1 93 ? -6.804 -6.266 -4.067 1.00 84.50 93 SER A N 1
ATOM 708 C CA . SER A 1 93 ? -7.497 -7.528 -3.796 1.00 84.50 93 SER A CA 1
ATOM 709 C C . SER A 1 93 ? -6.571 -8.493 -3.071 1.00 84.50 93 SER A C 1
ATOM 711 O O . SER A 1 93 ? -5.362 -8.454 -3.283 1.00 84.50 93 SER A O 1
ATOM 713 N N . THR A 1 94 ? -7.143 -9.417 -2.306 1.00 74.56 94 THR A N 1
ATOM 714 C CA . THR A 1 94 ? -6.417 -10.513 -1.643 1.00 74.56 94 THR A CA 1
ATOM 715 C C . THR A 1 94 ? -5.915 -11.594 -2.611 1.00 74.56 94 THR A C 1
ATOM 717 O O . THR A 1 94 ? -5.056 -12.394 -2.250 1.00 74.56 94 THR A O 1
ATOM 720 N N . SER A 1 95 ? -6.406 -11.620 -3.854 1.00 79.12 95 SER A N 1
ATOM 721 C CA . SER A 1 95 ? -5.921 -12.528 -4.898 1.00 79.12 95 SER A CA 1
ATOM 722 C C . SER A 1 95 ? -4.606 -12.055 -5.515 1.00 79.12 95 SER A C 1
ATOM 724 O O . SER A 1 95 ? -4.445 -10.868 -5.808 1.00 79.12 95 SER A O 1
ATOM 726 N N . PHE A 1 96 ? -3.716 -13.001 -5.819 1.00 74.19 96 PHE A N 1
ATOM 727 C CA . PHE A 1 96 ? -2.519 -12.733 -6.612 1.00 74.19 96 PHE A CA 1
ATOM 728 C C . PHE A 1 96 ? -2.886 -12.246 -8.017 1.00 74.19 96 PHE A C 1
ATOM 730 O O . PHE A 1 96 ? -3.806 -12.763 -8.657 1.00 74.19 96 PHE A O 1
ATOM 737 N N . ALA A 1 97 ? -2.139 -11.261 -8.516 1.00 78.00 97 ALA A N 1
ATOM 738 C CA . ALA A 1 97 ? -2.232 -10.869 -9.913 1.00 78.00 97 ALA A CA 1
ATOM 739 C C . ALA A 1 97 ? -1.773 -12.037 -10.802 1.00 78.00 97 ALA A C 1
ATOM 741 O O . ALA A 1 97 ? -0.718 -12.622 -10.568 1.00 78.00 97 ALA A O 1
ATOM 742 N N . GLY A 1 98 ? -2.530 -12.350 -11.857 1.00 85.69 98 GLY A N 1
ATOM 743 C CA . GLY A 1 98 ? -2.169 -13.421 -12.798 1.00 85.69 98 GLY A CA 1
ATOM 744 C C . GLY A 1 98 ? -0.930 -13.122 -13.658 1.00 85.69 98 GLY A C 1
ATOM 745 O O . GLY A 1 98 ? -0.465 -13.993 -14.387 1.00 85.69 98 GLY A O 1
ATOM 746 N N . ARG A 1 99 ? -0.406 -11.889 -13.612 1.00 87.94 99 ARG A N 1
ATOM 747 C CA . ARG A 1 99 ? 0.811 -11.444 -14.304 1.00 87.94 99 ARG A CA 1
ATOM 748 C C . ARG A 1 99 ? 1.429 -10.260 -13.561 1.00 87.94 99 ARG A C 1
ATOM 750 O O . ARG A 1 99 ? 0.701 -9.410 -13.055 1.00 87.94 99 ARG A O 1
ATOM 757 N N . GLY A 1 100 ? 2.756 -10.173 -13.572 1.00 87.75 100 GLY A N 1
ATOM 758 C CA . GLY A 1 100 ? 3.517 -9.011 -13.118 1.00 87.75 100 GLY A CA 1
ATOM 759 C C . GLY A 1 100 ? 4.741 -8.778 -14.000 1.00 87.75 100 GLY A C 1
ATOM 760 O O . GLY A 1 100 ? 5.156 -9.674 -14.735 1.00 87.75 100 GLY A O 1
ATOM 761 N N . THR A 1 101 ? 5.306 -7.575 -13.918 1.00 90.62 101 THR A N 1
ATOM 762 C CA . THR A 1 101 ? 6.563 -7.210 -14.578 1.00 90.62 101 THR A CA 1
ATOM 763 C C . THR A 1 101 ? 7.481 -6.581 -13.542 1.00 90.62 101 THR A C 1
ATOM 765 O O . THR A 1 101 ? 7.046 -5.730 -12.766 1.00 90.62 101 THR A O 1
ATOM 768 N N . TYR A 1 102 ? 8.747 -6.981 -13.550 1.00 88.50 102 TYR A N 1
ATOM 769 C CA . TYR A 1 102 ? 9.813 -6.349 -12.784 1.00 88.50 102 TYR A CA 1
ATOM 770 C C . TYR A 1 102 ? 10.883 -5.862 -13.760 1.00 88.50 102 TYR A C 1
ATOM 772 O O . TYR A 1 102 ? 11.247 -6.581 -14.689 1.00 88.50 102 TYR A O 1
ATOM 780 N N . ILE A 1 103 ? 11.357 -4.637 -13.552 1.00 89.44 103 ILE A N 1
ATOM 781 C CA . ILE A 1 103 ? 12.483 -4.054 -14.279 1.00 89.44 103 ILE A CA 1
ATOM 782 C C . ILE A 1 103 ? 13.540 -3.762 -13.221 1.00 89.44 103 ILE A C 1
ATOM 784 O O . ILE A 1 103 ? 13.242 -3.073 -12.244 1.00 89.44 103 ILE A O 1
ATOM 788 N N . SER A 1 104 ? 14.731 -4.337 -13.385 1.00 87.19 104 SER A N 1
ATOM 789 C CA . SER A 1 104 ? 15.856 -4.057 -12.495 1.00 87.19 104 SER A CA 1
ATOM 790 C C . SER A 1 104 ? 16.387 -2.647 -12.719 1.00 87.19 104 SER A C 1
ATOM 792 O O . SER A 1 104 ? 16.170 -2.051 -13.776 1.00 87.19 104 SER A O 1
ATOM 794 N N . ASP A 1 105 ? 17.166 -2.154 -11.762 1.00 86.88 105 ASP A N 1
ATOM 795 C CA . ASP A 1 105 ? 18.002 -0.982 -11.997 1.00 86.88 105 ASP A CA 1
ATOM 796 C C . ASP A 1 105 ? 19.025 -1.255 -13.116 1.00 86.88 105 ASP A C 1
ATOM 798 O O . ASP A 1 105 ? 19.332 -2.411 -13.447 1.00 86.88 105 ASP A O 1
ATOM 802 N N . LEU A 1 106 ? 19.542 -0.178 -13.716 1.00 87.00 106 LEU A N 1
ATOM 803 C CA . LEU A 1 106 ? 20.596 -0.264 -14.723 1.00 87.00 106 LEU A CA 1
ATOM 804 C C . LEU A 1 106 ? 21.895 -0.746 -14.069 1.00 87.00 106 LEU A C 1
ATOM 806 O O . LEU A 1 106 ? 22.327 -0.211 -13.050 1.00 87.00 106 LEU A O 1
ATOM 810 N N . VAL A 1 107 ? 22.540 -1.731 -14.689 1.00 88.06 107 VAL A N 1
ATOM 811 C CA . VAL A 1 107 ? 23.871 -2.184 -14.280 1.00 88.06 107 VAL A CA 1
ATOM 812 C C . VAL A 1 107 ? 24.911 -1.494 -15.158 1.00 88.06 107 VAL A C 1
ATOM 814 O O . VAL A 1 107 ? 24.985 -1.766 -16.356 1.00 88.06 107 VAL A O 1
ATOM 817 N N . ASP A 1 108 ? 25.724 -0.625 -14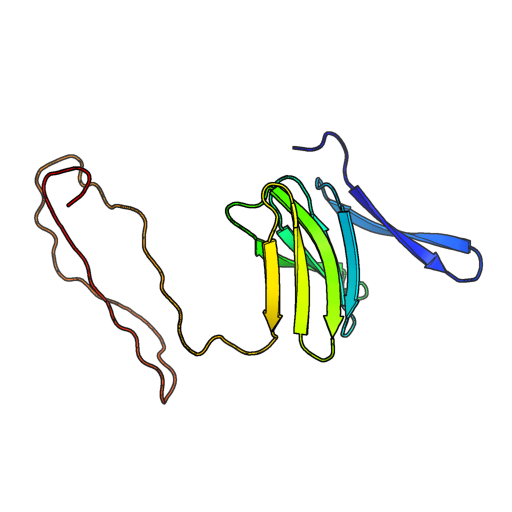.558 1.00 87.19 108 ASP A N 1
ATOM 818 C CA . ASP A 1 108 ? 26.845 0.042 -15.223 1.00 87.19 108 ASP A CA 1
ATOM 819 C C . ASP A 1 108 ? 28.180 -0.570 -14.769 1.00 87.19 108 ASP A C 1
ATOM 821 O O . ASP A 1 108 ? 28.483 -0.643 -13.578 1.00 87.19 108 ASP A O 1
ATOM 825 N N . ALA A 1 109 ? 28.982 -1.031 -15.730 1.00 88.62 109 ALA A N 1
ATOM 826 C CA . ALA A 1 109 ? 30.310 -1.583 -15.475 1.00 88.62 109 ALA A CA 1
ATOM 827 C C . ALA A 1 109 ? 31.403 -0.499 -15.344 1.00 88.62 109 ALA A C 1
ATOM 829 O O . ALA A 1 109 ? 32.547 -0.827 -15.018 1.00 88.62 109 ALA A O 1
ATOM 830 N N . GLY A 1 110 ? 31.087 0.768 -15.647 1.00 89.19 110 GLY A N 1
ATOM 831 C CA . GLY A 1 110 ? 31.999 1.919 -15.631 1.00 89.19 110 GLY A CA 1
ATOM 832 C C . GLY A 1 110 ? 33.052 1.924 -16.748 1.00 89.19 110 GLY A C 1
ATOM 833 O O . GLY A 1 110 ? 33.825 2.871 -16.880 1.00 89.19 110 GLY A O 1
ATOM 834 N N . GLN A 1 111 ? 33.110 0.862 -17.549 1.00 90.12 111 GLN A N 1
ATOM 835 C CA . GLN A 1 111 ? 34.031 0.667 -18.665 1.00 90.12 111 GLN A CA 1
ATOM 836 C C . GLN A 1 111 ? 33.428 -0.339 -19.659 1.00 90.12 111 GLN A C 1
ATOM 838 O O . GLN A 1 111 ? 32.515 -1.084 -19.287 1.00 90.12 111 GLN A O 1
ATOM 843 N N . PRO A 1 112 ? 33.945 -0.433 -20.898 1.00 88.88 112 PRO A N 1
ATOM 844 C CA . PRO A 1 112 ? 33.513 -1.461 -21.837 1.00 88.88 112 PRO A CA 1
ATOM 845 C C . PRO A 1 112 ? 33.639 -2.863 -21.229 1.00 88.88 112 PRO A C 1
ATOM 847 O O . PRO A 1 112 ? 34.731 -3.311 -20.878 1.00 88.88 112 PRO A O 1
ATOM 850 N N . ALA A 1 113 ? 32.513 -3.564 -21.122 1.00 89.38 113 ALA A N 1
ATOM 851 C CA . ALA A 1 113 ? 32.428 -4.885 -20.515 1.00 89.38 113 ALA A CA 1
ATOM 852 C C . ALA A 1 113 ? 31.694 -5.867 -21.431 1.00 89.38 113 ALA A C 1
ATOM 854 O O . ALA A 1 113 ? 30.834 -5.494 -22.230 1.00 89.38 113 ALA A O 1
ATOM 855 N N . LYS A 1 114 ? 32.030 -7.152 -21.300 1.00 88.06 114 LYS A N 1
ATOM 856 C CA . LYS A 1 114 ? 31.269 -8.2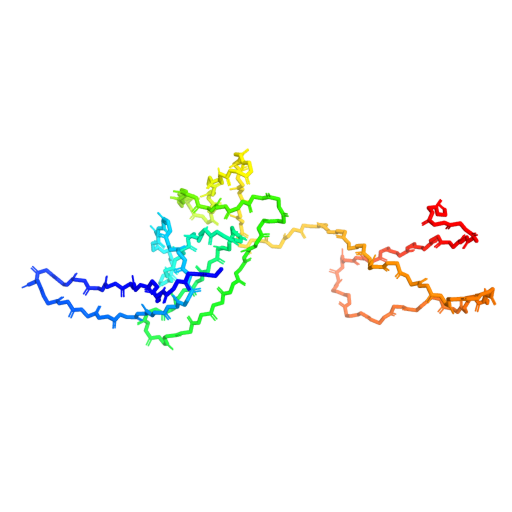41 -21.914 1.00 88.06 114 LYS A CA 1
ATOM 857 C C . LYS A 1 114 ? 30.358 -8.846 -20.861 1.00 88.06 114 LYS A C 1
ATOM 859 O O . LYS A 1 114 ? 30.835 -9.428 -19.890 1.00 88.06 114 LYS A O 1
ATOM 864 N N . TRP A 1 115 ? 29.058 -8.727 -21.081 1.00 85.88 115 TRP A N 1
ATOM 865 C CA . TRP A 1 115 ? 28.059 -9.383 -20.252 1.00 85.88 115 TRP A CA 1
ATOM 866 C C . TRP A 1 115 ? 28.025 -10.876 -20.585 1.00 85.88 115 TRP A C 1
ATOM 868 O O . TRP A 1 115 ? 28.061 -11.264 -21.752 1.00 85.88 115 TRP A O 1
ATOM 878 N N . GLY A 1 116 ? 28.038 -11.708 -19.545 1.00 87.19 116 GLY A N 1
ATOM 879 C CA . GLY A 1 116 ? 28.055 -13.160 -19.676 1.00 87.19 116 GLY A CA 1
ATOM 880 C C . GLY A 1 116 ? 26.659 -13.747 -19.885 1.00 87.19 116 GLY A C 1
ATOM 881 O O . GLY A 1 116 ? 25.847 -13.255 -20.665 1.00 87.19 116 GLY A O 1
ATOM 882 N N . LYS A 1 117 ? 26.380 -14.837 -19.171 1.00 87.88 117 LYS A N 1
ATOM 883 C CA . LYS A 1 117 ? 25.097 -15.535 -19.226 1.00 87.88 117 LYS A CA 1
ATOM 884 C C . LYS A 1 117 ? 24.089 -14.878 -18.287 1.00 87.88 117 LYS A C 1
ATOM 886 O O . LYS A 1 117 ? 24.368 -14.709 -17.103 1.00 87.88 117 LYS A O 1
ATOM 891 N N . LEU A 1 118 ? 22.896 -14.600 -18.802 1.00 87.75 118 LEU A N 1
ATOM 892 C CA . LEU A 1 118 ? 21.742 -14.271 -17.977 1.00 87.75 118 LEU A CA 1
ATOM 893 C C . LEU A 1 118 ? 21.149 -15.567 -17.406 1.00 87.75 118 LEU A C 1
ATOM 895 O O . LEU A 1 118 ? 20.804 -16.479 -18.160 1.00 87.75 118 LEU A O 1
ATOM 899 N N . GLN A 1 119 ? 21.067 -15.666 -16.082 1.00 88.81 119 GLN A N 1
ATOM 900 C CA . GLN A 1 119 ? 20.513 -16.822 -15.383 1.00 88.81 119 GLN A CA 1
ATOM 901 C C . GLN A 1 119 ? 19.472 -16.354 -14.371 1.00 88.81 119 GLN A C 1
ATOM 903 O O . GLN A 1 119 ? 19.686 -15.370 -13.669 1.00 88.81 119 GLN A O 1
ATOM 908 N N . ILE A 1 120 ? 18.358 -17.078 -14.313 1.00 88.25 120 ILE A N 1
ATOM 909 C CA . ILE A 1 120 ? 17.315 -16.900 -13.311 1.00 88.25 120 ILE A CA 1
ATOM 910 C C . ILE A 1 120 ? 17.261 -18.147 -12.438 1.00 88.25 120 ILE A C 1
ATOM 912 O O . ILE A 1 120 ? 17.367 -19.263 -12.947 1.00 88.25 120 ILE A O 1
ATOM 916 N N . ASP A 1 121 ? 17.119 -17.933 -11.138 1.00 91.94 121 ASP A N 1
ATOM 917 C CA . ASP A 1 121 ? 16.834 -18.968 -10.154 1.00 91.94 121 ASP A CA 1
ATOM 918 C C . ASP A 1 121 ? 15.481 -18.628 -9.525 1.00 91.94 121 ASP A C 1
ATOM 920 O O . ASP A 1 121 ? 15.299 -17.518 -9.018 1.00 91.94 121 ASP A O 1
ATOM 924 N N . ALA A 1 122 ? 14.496 -19.511 -9.691 1.00 89.56 122 ALA A N 1
ATOM 925 C CA . ALA A 1 122 ? 13.117 -19.253 -9.296 1.00 89.56 122 ALA A CA 1
ATOM 926 C C . ALA A 1 122 ? 12.331 -20.552 -9.085 1.00 89.56 122 ALA A C 1
ATOM 928 O O . ALA A 1 122 ? 12.330 -21.436 -9.944 1.00 89.56 122 ALA A O 1
ATOM 929 N N . ASP A 1 123 ? 11.560 -20.598 -7.999 1.00 92.94 123 ASP A N 1
ATOM 930 C CA . ASP A 1 123 ? 10.515 -21.598 -7.793 1.00 92.94 123 ASP A CA 1
ATOM 931 C C . ASP A 1 123 ? 9.265 -21.197 -8.591 1.00 92.94 123 ASP A C 1
ATOM 933 O O . ASP A 1 123 ? 8.572 -20.239 -8.245 1.00 92.94 123 ASP A O 1
ATOM 937 N N . ILE A 1 124 ? 8.979 -21.912 -9.686 1.00 92.19 124 ILE A N 1
ATOM 938 C CA . ILE A 1 124 ? 7.845 -21.623 -10.578 1.00 92.19 124 ILE A CA 1
ATOM 939 C C . ILE A 1 124 ? 6.721 -22.640 -10.322 1.00 92.19 124 ILE A C 1
ATOM 941 O O . ILE A 1 124 ? 6.872 -23.814 -10.672 1.00 92.19 124 ILE A O 1
ATOM 945 N N . PRO A 1 125 ? 5.575 -22.224 -9.747 1.00 91.31 125 PRO A N 1
ATOM 946 C CA . PRO A 1 125 ? 4.436 -23.112 -9.535 1.00 91.31 125 PRO A CA 1
ATOM 947 C C . PRO A 1 125 ? 3.863 -23.677 -10.843 1.00 91.31 125 PRO A C 1
ATOM 949 O O . PRO A 1 125 ? 3.974 -23.070 -11.910 1.00 91.31 125 PRO A O 1
ATOM 952 N N . ALA A 1 126 ? 3.181 -24.822 -10.755 1.00 93.44 126 ALA A N 1
ATOM 953 C CA . ALA A 1 126 ? 2.522 -25.436 -11.905 1.00 93.44 126 ALA A CA 1
ATOM 954 C C . ALA A 1 126 ? 1.506 -24.477 -12.557 1.00 93.44 126 ALA A C 1
ATOM 956 O O . ALA A 1 126 ? 0.654 -23.905 -11.881 1.00 93.44 126 ALA A O 1
ATOM 957 N N . GLY A 1 127 ? 1.594 -24.320 -13.881 1.00 91.56 127 GLY A N 1
ATOM 958 C CA . GLY A 1 127 ? 0.746 -23.401 -14.652 1.00 91.56 127 GLY A CA 1
ATOM 959 C C . GLY A 1 127 ? 1.256 -21.955 -14.724 1.00 91.56 127 GLY A C 1
ATOM 960 O O . GLY A 1 127 ? 0.663 -21.151 -15.440 1.00 91.56 127 GLY A O 1
ATOM 961 N N . CYS A 1 128 ? 2.359 -21.627 -14.045 1.00 93.44 128 CYS A N 1
ATOM 962 C CA . CYS A 1 128 ? 3.028 -20.329 -14.131 1.00 93.44 128 CYS A CA 1
ATOM 963 C C . CYS A 1 128 ? 4.229 -20.372 -15.092 1.00 93.44 128 CYS A C 1
ATOM 965 O O . CYS A 1 128 ? 4.731 -21.436 -15.451 1.00 93.44 128 CYS A O 1
ATOM 967 N N . GLY A 1 129 ? 4.718 -19.198 -15.494 1.00 93.06 129 GLY A N 1
ATOM 968 C CA . GLY A 1 129 ? 5.939 -19.066 -16.286 1.00 93.06 129 GLY A CA 1
ATOM 969 C C . GLY A 1 129 ? 6.600 -17.712 -16.067 1.00 93.06 129 GLY A C 1
ATOM 970 O O . GLY A 1 129 ? 5.920 -16.725 -15.785 1.00 93.06 129 GLY A O 1
ATOM 971 N N . VAL A 1 130 ? 7.925 -17.669 -16.205 1.00 93.50 130 VAL A N 1
ATOM 972 C CA . VAL A 1 130 ? 8.711 -16.433 -16.143 1.00 93.50 130 VAL A CA 1
ATOM 973 C C . VAL A 1 130 ? 9.367 -16.203 -17.497 1.00 93.50 130 VAL A C 1
ATOM 975 O O . VAL A 1 130 ? 9.989 -17.103 -18.056 1.00 93.50 130 VAL A O 1
ATOM 978 N N . LEU A 1 131 ? 9.212 -14.990 -18.024 1.00 92.88 131 LEU A N 1
ATOM 979 C CA . LEU A 1 131 ? 9.911 -14.526 -19.215 1.00 92.88 131 LEU A CA 1
ATOM 980 C C . LEU A 1 131 ? 10.957 -13.507 -18.790 1.00 92.88 131 LEU A C 1
ATOM 982 O O . LEU A 1 131 ? 10.688 -12.653 -17.946 1.00 92.88 131 LEU A O 1
ATOM 986 N N . LEU A 1 132 ? 12.135 -13.600 -19.392 1.00 91.75 132 LEU A N 1
ATOM 987 C CA . LEU A 1 132 ? 13.254 -12.731 -19.081 1.00 91.75 132 LEU A CA 1
ATOM 988 C C . LEU A 1 132 ? 13.854 -12.185 -20.372 1.00 91.75 132 LEU A C 1
ATOM 990 O O . LEU A 1 132 ? 14.098 -12.925 -21.324 1.00 91.75 132 LEU A O 1
ATOM 994 N N . SER A 1 133 ? 14.103 -10.883 -20.380 1.00 91.56 133 SER A N 1
ATOM 995 C CA . SER A 1 133 ? 14.761 -10.172 -21.470 1.00 91.56 133 SER A CA 1
ATOM 996 C C . SER A 1 133 ? 15.725 -9.150 -20.890 1.00 91.56 133 SER A C 1
ATOM 998 O O . SER A 1 133 ? 15.416 -8.521 -19.881 1.00 91.56 133 SER A O 1
ATOM 1000 N N . ALA A 1 134 ? 16.857 -8.950 -21.555 1.00 89.94 134 ALA A N 1
ATOM 1001 C CA . ALA A 1 134 ? 17.805 -7.892 -21.240 1.00 89.94 134 ALA A CA 1
ATOM 1002 C C . ALA A 1 134 ? 18.186 -7.158 -22.529 1.00 89.94 134 ALA A C 1
ATOM 1004 O O . ALA A 1 134 ? 18.235 -7.774 -23.596 1.00 89.94 134 ALA A O 1
ATOM 1005 N N . ARG A 1 135 ? 18.481 -5.861 -22.418 1.00 88.75 135 ARG A N 1
ATOM 1006 C CA . ARG A 1 135 ? 19.171 -5.092 -23.461 1.00 88.75 135 ARG A CA 1
ATOM 1007 C C . ARG A 1 135 ? 20.521 -4.638 -22.916 1.00 88.75 135 ARG A C 1
ATOM 1009 O O . ARG A 1 135 ? 20.644 -4.389 -21.719 1.00 88.75 135 ARG A O 1
ATOM 1016 N N . SER A 1 136 ? 21.516 -4.529 -23.784 1.00 87.50 136 SER A N 1
ATOM 1017 C CA . SER A 1 136 ? 22.819 -3.962 -23.447 1.00 87.50 136 SER A CA 1
ATOM 1018 C C . SER A 1 136 ? 23.264 -3.014 -24.552 1.00 87.50 136 SER A C 1
ATOM 1020 O O . SER A 1 136 ? 22.923 -3.200 -25.718 1.00 87.50 136 SER A O 1
ATOM 1022 N N . GLY A 1 137 ? 24.031 -1.995 -24.180 1.00 84.38 137 GLY A N 1
ATOM 1023 C CA . GLY A 1 137 ? 24.576 -1.026 -25.118 1.00 84.38 137 GLY A CA 1
ATOM 1024 C C . GLY A 1 137 ? 25.649 -0.166 -24.464 1.00 84.38 137 GLY A C 1
ATOM 1025 O O . GLY A 1 137 ? 25.939 -0.312 -23.280 1.00 84.38 137 GLY A O 1
ATOM 1026 N N . ASN A 1 138 ? 26.265 0.697 -25.268 1.00 80.88 138 ASN A N 1
ATOM 1027 C CA . ASN A 1 138 ? 27.367 1.575 -24.858 1.00 80.88 138 ASN A CA 1
ATOM 1028 C C . ASN A 1 138 ? 26.925 3.048 -24.728 1.00 80.88 138 ASN A C 1
ATOM 1030 O O . ASN A 1 138 ? 27.731 3.963 -24.872 1.00 80.88 138 ASN A O 1
ATOM 1034 N N . VAL A 1 139 ? 25.625 3.271 -24.545 1.00 71.62 139 VAL A N 1
ATOM 1035 C CA . VAL A 1 139 ? 24.993 4.579 -24.345 1.00 71.62 139 VAL A CA 1
ATOM 1036 C C . VAL A 1 139 ? 24.045 4.474 -23.154 1.00 71.62 139 VAL A C 1
ATOM 1038 O O . VAL A 1 139 ? 23.618 3.374 -22.814 1.00 71.62 139 VAL A O 1
ATOM 1041 N N . GLU A 1 140 ? 23.737 5.604 -22.521 1.00 65.25 140 GLU A N 1
ATOM 1042 C CA . GLU A 1 140 ? 22.954 5.668 -21.276 1.00 65.25 140 GLU A CA 1
ATOM 1043 C C . GLU A 1 140 ? 21.521 5.113 -21.422 1.00 65.25 140 GLU A C 1
ATOM 1045 O O . GLU A 1 140 ? 20.980 4.547 -20.475 1.00 65.25 140 GLU A O 1
ATOM 1050 N N . ASP A 1 141 ? 20.941 5.177 -22.628 1.00 64.06 141 ASP A N 1
ATOM 1051 C CA . ASP A 1 141 ? 19.625 4.613 -22.967 1.00 64.06 141 ASP A CA 1
ATOM 1052 C C . ASP A 1 141 ? 19.763 3.580 -24.118 1.00 64.06 141 ASP A C 1
ATOM 1054 O O . ASP A 1 141 ? 19.621 3.944 -25.288 1.00 64.06 141 ASP A O 1
ATOM 1058 N N . PRO A 1 142 ? 20.168 2.325 -23.816 1.00 58.94 142 PRO A N 1
ATOM 1059 C CA . PRO A 1 142 ? 20.580 1.338 -24.828 1.00 58.94 142 PRO A CA 1
ATOM 1060 C C . PRO A 1 142 ? 19.461 0.621 -25.609 1.00 58.94 142 PRO A C 1
ATOM 1062 O O . PRO A 1 142 ? 18.275 0.991 -25.514 1.00 58.94 142 PRO A O 1
#

Foldseek 3Di:
DAPAWDWDWDADPVGDIDTQDIDSWAWQDWDDDPQWIWTKTFQFRWIKIANSVVRDMDGPDTDPQFRIFHDWDDDPQKIWTFTVNPTDIDIDGPDDDLDDDDDDDDDDPVDDDDDDDDDDDDDADPPGDDDDDDDDDDDPPD

Radius of gyration: 20.94 Å; chains: 1; bounding box: 52×41×54 Å

Secondary structure (DSSP, 8-state):
--SS-EEEEEE-TT--EEEEEEESSEEEEEEEETTEEEEEEESS-EEEEE-TTT--EEEEEE-SS-SEEEEEEEETTEEEEEEESS--EEEEESSPPS-----PPP---SS--------------TT----------SSS--

Sequence (142 aa):
MPKQAGHIYKINPQGFVTDIFSRMAVFFTAVRHSGQLLIGTGNNAELFTIDPETEKTAVVYEDKQASQITALAVVGERLYMGTANPAKLISLSTSFAGRGTYISDLVDAGQPAKWGKLQIDADIPAGCGVLLSARSGNVEDP

Organism: NCBI:txid412755

pLDDT: mean 90.76, std 6.83, range [58.94, 98.44]